Protein AF-A0A7Y6U9G0-F1 (afdb_monomer)

Secondary structure (DSSP, 8-state):
---------HHHHHHHHHTHHHHHHHHHHHHHHHHHHS-S-HHHHHHHHHHHHHHHHHHTT-S--

Solvent-accessible surface area (backbone atoms only — not comparable to full-atom values): 3781 Å² total; per-residue (Å²): 134,85,78,78,77,76,86,62,50,75,61,53,48,35,26,74,75,48,35,41,60,18,48,32,49,50,41,52,49,50,45,54,49,47,67,70,74,47,77,94,43,72,68,54,50,53,52,45,52,49,43,54,51,51,29,48,37,30,67,71,59,77,49,93,113

Mean predicted aligned error: 6.99 Å

Nearest PDB structures (foldseek):
  5lmf-assembly2_B  TM=7.493E-01  e=7.223E+00  Saccharomyces cerevisiae
  8vaa-assembly1_K  TM=6.438E-01  e=6.336E+00  Legionella pneumophila

Foldseek 3Di:
DDDDPPPDDPLRVQCVVVPLVSVLVVLVVVLVVLPVPDDDDPVSVVVSVVSVVVSVCSVVVVDGD

pLDDT: mean 85.43, std 15.1, range [38.44, 97.81]

Structure (mmCIF, N/CA/C/O backbone):
data_AF-A0A7Y6U9G0-F1
#
_entry.id   AF-A0A7Y6U9G0-F1
#
loop_
_atom_site.group_PDB
_atom_site.id
_atom_site.type_symbol
_atom_site.label_atom_id
_atom_site.label_alt_id
_atom_site.label_comp_id
_atom_site.label_asym_id
_atom_site.label_entity_id
_atom_site.label_seq_id
_atom_site.pdbx_PDB_ins_code
_atom_site.Cartn_x
_atom_site.Cartn_y
_atom_site.Cartn_z
_atom_site.occupancy
_atom_site.B_iso_or_equiv
_atom_site.auth_seq_id
_atom_site.auth_comp_id
_atom_site.auth_asym_id
_atom_site.auth_atom_id
_atom_site.pdbx_PDB_model_num
ATOM 1 N N . MET A 1 1 ? 19.316 24.903 -19.782 1.00 38.44 1 MET A N 1
ATOM 2 C CA . MET A 1 1 ? 18.030 24.528 -19.155 1.00 38.44 1 MET A CA 1
ATOM 3 C C . MET A 1 1 ? 18.355 23.697 -17.926 1.00 38.44 1 MET A C 1
ATOM 5 O O . MET A 1 1 ? 18.883 22.603 -18.079 1.00 38.44 1 MET A O 1
ATOM 9 N N . ALA A 1 2 ? 18.186 24.249 -16.726 1.00 41.75 2 ALA A N 1
ATOM 10 C CA . ALA A 1 2 ? 18.439 23.510 -15.492 1.00 41.75 2 ALA A CA 1
ATOM 11 C C . ALA A 1 2 ? 17.275 22.533 -15.266 1.00 41.75 2 ALA A C 1
ATOM 13 O O . ALA A 1 2 ? 16.133 22.970 -15.160 1.00 41.75 2 ALA A O 1
ATOM 14 N N . LYS A 1 3 ? 17.550 21.222 -15.241 1.00 44.22 3 LYS A N 1
ATOM 15 C CA . LYS A 1 3 ? 16.589 20.228 -14.748 1.00 44.22 3 LYS A CA 1
ATOM 16 C C . LYS A 1 3 ? 16.409 20.488 -13.255 1.00 44.22 3 LYS A C 1
ATOM 18 O O . LYS A 1 3 ? 17.351 20.287 -12.490 1.00 44.22 3 LYS A O 1
ATOM 23 N N . THR A 1 4 ? 15.231 20.949 -12.855 1.00 46.69 4 THR A N 1
ATOM 24 C CA . THR A 1 4 ? 14.799 20.931 -11.458 1.00 46.69 4 THR A CA 1
ATOM 25 C C . THR A 1 4 ? 14.909 19.483 -10.986 1.00 46.69 4 THR A C 1
ATOM 27 O O . THR A 1 4 ? 14.202 18.619 -11.494 1.00 46.69 4 THR A O 1
ATOM 30 N N . LYS A 1 5 ? 15.866 19.182 -10.101 1.00 50.88 5 LYS A N 1
ATOM 31 C CA . LYS A 1 5 ? 15.883 17.899 -9.395 1.00 50.88 5 LYS A CA 1
ATOM 32 C C . LYS A 1 5 ? 14.683 17.932 -8.459 1.00 50.88 5 LYS A C 1
ATOM 34 O O . LYS A 1 5 ? 14.742 18.601 -7.431 1.00 50.88 5 LYS A O 1
ATOM 39 N N . GLU A 1 6 ? 13.588 17.296 -8.856 1.00 58.84 6 GLU A N 1
ATOM 40 C CA . GLU A 1 6 ? 12.510 16.986 -7.925 1.00 58.84 6 GLU A CA 1
ATOM 41 C C . GLU A 1 6 ? 13.127 16.192 -6.774 1.00 58.84 6 GLU A C 1
ATOM 43 O O . GLU A 1 6 ? 13.812 15.192 -6.990 1.00 58.84 6 GLU A O 1
ATOM 48 N N . ASN A 1 7 ? 12.984 16.715 -5.559 1.00 59.62 7 ASN A N 1
ATOM 49 C CA . ASN A 1 7 ? 13.496 16.084 -4.352 1.00 59.62 7 ASN A CA 1
ATOM 50 C C . ASN A 1 7 ? 12.471 15.017 -3.953 1.00 59.62 7 ASN A C 1
ATOM 52 O O . ASN A 1 7 ? 11.644 15.238 -3.069 1.00 59.62 7 ASN A O 1
ATOM 56 N N . LEU A 1 8 ? 12.452 13.930 -4.722 1.00 64.62 8 LEU A N 1
ATOM 57 C CA . LEU A 1 8 ? 11.551 12.808 -4.509 1.00 64.62 8 LEU A CA 1
ATOM 58 C C . LEU A 1 8 ? 11.875 12.182 -3.151 1.00 64.62 8 LEU A C 1
ATOM 60 O O . LEU A 1 8 ? 13.041 11.988 -2.801 1.00 64.62 8 LEU A O 1
ATOM 64 N N . ASN A 1 9 ? 10.851 11.882 -2.358 1.00 79.31 9 ASN A N 1
ATOM 65 C CA . ASN A 1 9 ? 11.059 11.074 -1.162 1.00 79.31 9 ASN A CA 1
ATOM 66 C C . ASN A 1 9 ? 11.404 9.625 -1.558 1.00 79.31 9 ASN A C 1
ATOM 68 O O . ASN A 1 9 ? 11.140 9.191 -2.677 1.00 79.31 9 ASN A O 1
ATOM 72 N N . TYR A 1 10 ? 11.972 8.854 -0.629 1.00 77.69 10 TYR A N 1
ATOM 73 C CA . TYR A 1 10 ? 12.420 7.475 -0.879 1.00 77.69 10 TYR A CA 1
ATOM 74 C C . TYR A 1 10 ? 11.371 6.590 -1.585 1.00 77.69 10 TYR A C 1
ATOM 76 O O . TYR A 1 10 ? 11.713 5.779 -2.443 1.00 77.69 10 TYR A O 1
ATOM 84 N N . LEU A 1 11 ? 10.083 6.760 -1.263 1.00 73.88 11 LEU A N 1
ATOM 85 C CA . LEU A 1 11 ? 9.001 5.992 -1.884 1.00 73.88 11 LEU A CA 1
ATOM 86 C C . LEU A 1 11 ? 8.699 6.459 -3.312 1.00 73.88 11 LEU A C 1
ATOM 88 O O . LEU A 1 11 ? 8.375 5.644 -4.169 1.00 73.88 11 LEU A O 1
ATOM 92 N N . GLU A 1 12 ? 8.807 7.754 -3.584 1.00 78.69 12 GLU A N 1
ATOM 93 C CA . GLU A 1 12 ? 8.686 8.307 -4.934 1.00 78.69 12 GLU A CA 1
ATOM 94 C C . GLU A 1 12 ? 9.855 7.878 -5.826 1.00 78.69 12 GLU A C 1
ATOM 96 O O . GLU A 1 12 ? 9.638 7.516 -6.981 1.00 78.69 12 GLU A O 1
ATOM 101 N N . GLU A 1 13 ? 11.073 7.819 -5.281 1.00 80.19 13 GLU A N 1
ATOM 102 C CA . GLU A 1 13 ? 12.235 7.268 -5.989 1.00 80.19 13 GLU A CA 1
ATOM 103 C C . GLU A 1 13 ? 12.061 5.777 -6.304 1.00 80.19 13 GLU A C 1
ATOM 105 O O . GLU A 1 13 ? 12.39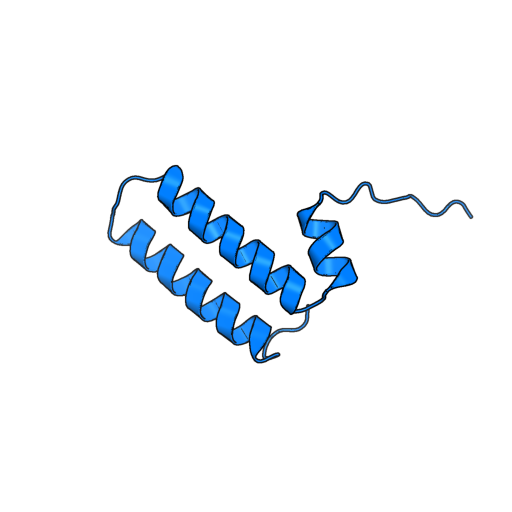5 5.339 -7.408 1.00 80.19 13 GLU A O 1
ATOM 110 N N . LEU A 1 14 ? 11.508 5.004 -5.361 1.00 78.00 14 LEU A N 1
ATOM 111 C CA . LEU A 1 14 ? 11.192 3.583 -5.533 1.00 78.00 14 LEU A CA 1
ATOM 112 C C . LEU A 1 14 ? 10.180 3.351 -6.656 1.00 78.00 14 LEU A C 1
ATOM 114 O O . LEU A 1 14 ? 10.400 2.484 -7.499 1.00 78.00 14 LEU A O 1
ATOM 118 N N . VAL A 1 15 ? 9.091 4.122 -6.688 1.00 82.62 15 VAL A N 1
ATOM 119 C CA . VAL A 1 15 ? 8.089 4.048 -7.764 1.00 82.62 15 VAL A CA 1
ATOM 120 C C . VAL A 1 15 ? 8.723 4.414 -9.106 1.00 82.62 15 VAL A C 1
ATOM 122 O O . VAL A 1 15 ? 8.584 3.661 -10.066 1.00 82.62 15 VAL A O 1
ATOM 125 N N . ALA A 1 16 ? 9.491 5.504 -9.161 1.00 78.81 16 ALA A N 1
ATOM 126 C CA . ALA A 1 16 ? 10.142 5.952 -10.390 1.00 78.81 16 ALA A CA 1
ATOM 127 C C . ALA A 1 16 ? 11.176 4.947 -10.937 1.00 78.81 16 ALA A C 1
ATOM 129 O O . ALA A 1 16 ? 11.329 4.831 -12.152 1.00 78.81 16 ALA A O 1
ATOM 130 N N . HIS A 1 17 ? 11.885 4.215 -10.068 1.00 82.62 17 HIS A N 1
ATOM 131 C CA . HIS A 1 17 ? 12.879 3.218 -10.488 1.00 82.62 17 HIS A CA 1
ATOM 132 C C . HIS A 1 17 ? 12.298 1.835 -10.779 1.00 82.62 17 HIS A C 1
ATOM 134 O O . HIS A 1 17 ? 12.800 1.140 -11.661 1.00 82.62 17 HIS A O 1
ATOM 140 N N . LEU A 1 18 ? 11.301 1.397 -10.007 1.00 85.19 18 LEU A N 1
ATOM 141 C CA . LEU A 1 18 ? 10.818 0.014 -10.034 1.00 85.19 18 LEU A CA 1
ATOM 142 C C . LEU A 1 18 ? 9.439 -0.139 -10.691 1.00 85.19 18 LEU A C 1
ATOM 144 O O . LEU A 1 18 ? 8.942 -1.266 -10.786 1.00 85.19 18 LEU A O 1
ATOM 148 N N . GLY A 1 19 ? 8.813 0.963 -11.116 1.00 87.75 19 GLY A N 1
ATOM 149 C CA . GLY A 1 19 ? 7.484 0.979 -11.722 1.00 87.75 19 GLY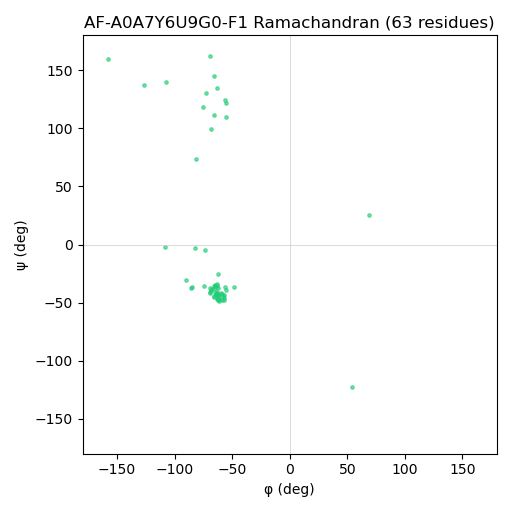 A CA 1
ATOM 150 C C . GLY A 1 19 ? 6.460 0.292 -10.821 1.00 87.75 19 GLY A C 1
ATOM 151 O O . GLY A 1 19 ? 6.318 0.620 -9.640 1.00 87.75 19 GLY A O 1
ATOM 152 N N . HIS A 1 20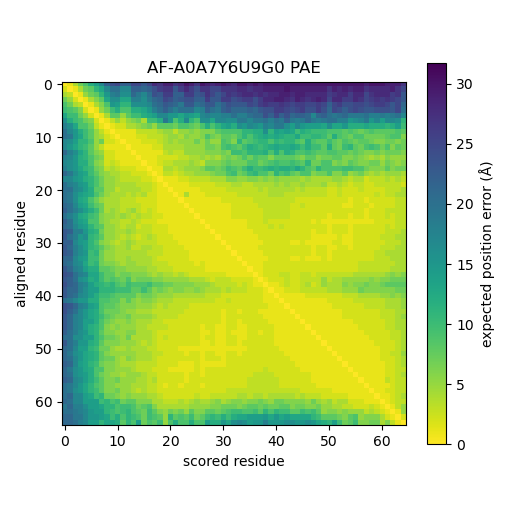 ? 5.797 -0.733 -11.356 1.00 89.00 20 HIS A N 1
ATOM 153 C CA . HIS A 1 20 ? 4.740 -1.472 -10.660 1.00 89.00 20 HIS A CA 1
ATOM 154 C C . HIS A 1 20 ? 5.215 -2.061 -9.322 1.00 89.00 20 HIS A C 1
ATOM 156 O O . HIS A 1 20 ? 4.479 -2.040 -8.336 1.00 89.00 20 HIS A O 1
ATOM 162 N N . ASN A 1 21 ? 6.466 -2.526 -9.239 1.00 88.44 21 ASN A N 1
ATOM 163 C CA . ASN A 1 21 ? 7.011 -3.080 -7.997 1.00 88.44 21 ASN A CA 1
ATOM 164 C C . ASN A 1 21 ? 7.204 -1.999 -6.922 1.00 88.44 21 ASN A C 1
ATOM 166 O O . ASN A 1 21 ? 6.932 -2.242 -5.748 1.00 88.44 21 ASN A O 1
ATOM 170 N N . GLY A 1 22 ? 7.617 -0.792 -7.317 1.00 89.38 22 GLY A N 1
ATOM 171 C CA . GLY A 1 22 ? 7.749 0.339 -6.397 1.00 89.38 22 GLY A CA 1
ATOM 172 C C . GLY A 1 22 ? 6.391 0.825 -5.890 1.00 89.38 22 GLY A C 1
ATOM 173 O O . GLY A 1 22 ? 6.229 1.099 -4.700 1.00 89.38 22 GLY A O 1
ATOM 174 N N . ALA A 1 23 ? 5.378 0.848 -6.761 1.00 89.69 23 ALA A N 1
ATOM 175 C CA . ALA A 1 23 ? 4.004 1.157 -6.367 1.00 89.69 23 ALA A CA 1
ATOM 176 C C . ALA A 1 23 ? 3.421 0.096 -5.415 1.00 89.69 23 ALA A C 1
ATOM 178 O O . ALA A 1 23 ? 2.797 0.443 -4.410 1.00 89.69 23 ALA A O 1
ATOM 179 N N . ALA A 1 24 ? 3.687 -1.189 -5.662 1.00 92.62 24 ALA A N 1
ATOM 180 C CA . ALA A 1 24 ? 3.285 -2.276 -4.770 1.00 92.62 24 ALA A CA 1
ATOM 181 C C . ALA A 1 24 ? 3.944 -2.186 -3.378 1.00 92.62 24 ALA A C 1
ATOM 183 O O . ALA A 1 24 ? 3.308 -2.497 -2.362 1.00 92.62 24 ALA A O 1
ATOM 184 N N . GLU A 1 25 ? 5.198 -1.736 -3.310 1.00 91.38 25 GLU A N 1
ATOM 185 C CA . GLU A 1 25 ? 5.906 -1.513 -2.045 1.00 91.38 25 GLU A CA 1
ATOM 186 C C . GLU A 1 25 ? 5.312 -0.331 -1.266 1.00 91.38 25 GLU A C 1
ATOM 188 O O . GLU A 1 25 ? 5.049 -0.430 -0.063 1.00 91.38 25 GLU A O 1
ATOM 193 N N . ARG A 1 26 ? 4.984 0.764 -1.963 1.00 91.19 26 ARG A N 1
ATOM 194 C CA . ARG A 1 26 ? 4.305 1.924 -1.364 1.00 91.19 26 ARG A CA 1
ATOM 195 C C . ARG A 1 26 ? 2.963 1.540 -0.738 1.00 91.19 26 ARG A C 1
ATOM 197 O O . ARG A 1 26 ? 2.686 1.930 0.395 1.00 91.19 26 ARG A O 1
ATOM 204 N N . LEU A 1 27 ? 2.167 0.724 -1.429 1.00 93.88 27 LEU A N 1
ATOM 205 C CA . LEU A 1 27 ? 0.901 0.206 -0.898 1.00 93.88 27 LEU A CA 1
ATOM 206 C C . LEU A 1 27 ? 1.111 -0.670 0.345 1.00 93.88 27 LEU A C 1
ATOM 208 O O . LEU A 1 27 ? 0.343 -0.583 1.300 1.00 93.88 27 LEU A O 1
ATOM 212 N N . SER A 1 28 ? 2.180 -1.471 0.368 1.00 93.75 28 SER A N 1
ATOM 213 C CA . SER A 1 28 ? 2.534 -2.294 1.536 1.00 93.75 28 SER A CA 1
ATOM 214 C C . SER A 1 28 ? 2.901 -1.433 2.750 1.00 93.75 28 SER A C 1
ATOM 216 O O . SER A 1 28 ? 2.511 -1.747 3.876 1.00 93.75 28 SER A O 1
ATOM 218 N N . THR A 1 29 ? 3.586 -0.311 2.514 1.00 94.00 29 THR A N 1
ATOM 219 C CA 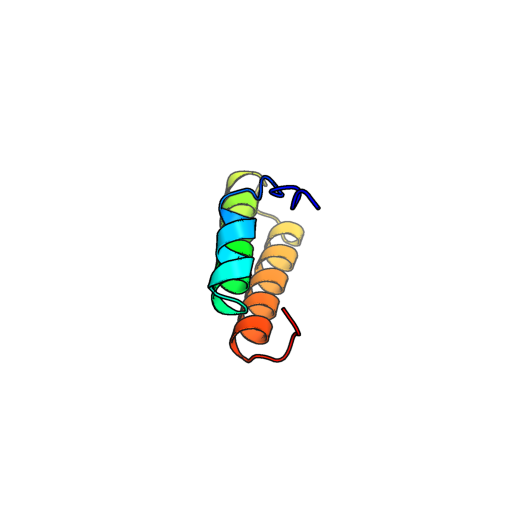. THR A 1 29 ? 3.917 0.669 3.557 1.00 94.00 29 THR A CA 1
ATOM 220 C C . THR A 1 29 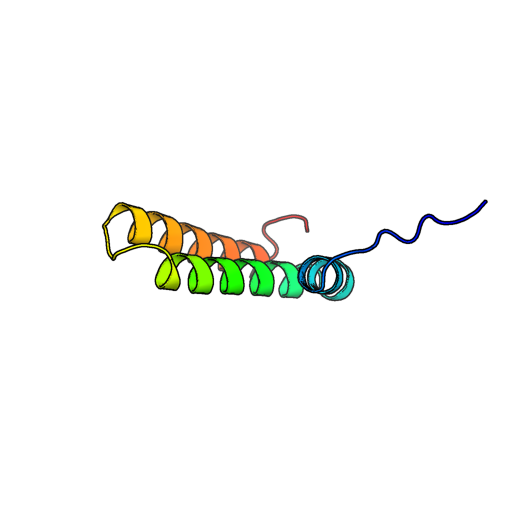? 2.653 1.293 4.147 1.00 94.00 29 THR A C 1
ATOM 222 O O . THR A 1 29 ? 2.492 1.298 5.366 1.00 94.00 29 THR A O 1
ATOM 225 N N . TRP A 1 30 ? 1.703 1.718 3.306 1.00 94.81 30 TRP A N 1
ATOM 226 C CA . TRP A 1 30 ? 0.429 2.275 3.778 1.00 94.81 30 TRP A CA 1
ATOM 227 C C . TRP A 1 30 ? -0.374 1.293 4.630 1.00 94.81 30 TRP A C 1
ATOM 229 O O . TRP A 1 30 ? -0.894 1.686 5.671 1.00 94.81 30 TRP A O 1
ATOM 239 N N . VAL A 1 31 ? -0.432 0.015 4.241 1.00 96.06 31 VAL A N 1
ATOM 240 C CA . VAL A 1 31 ? -1.075 -1.027 5.060 1.00 96.06 31 VAL A CA 1
ATOM 241 C C . VAL A 1 31 ? -0.415 -1.119 6.439 1.00 96.06 31 VAL A C 1
ATOM 243 O O . VAL A 1 31 ? -1.110 -1.099 7.452 1.00 96.06 31 VAL A O 1
ATOM 246 N N . SER A 1 32 ? 0.920 -1.171 6.494 1.00 95.12 32 SER A N 1
ATOM 247 C CA . SER A 1 32 ? 1.665 -1.188 7.762 1.00 95.12 32 SER A CA 1
ATOM 248 C C . SER A 1 32 ? 1.342 0.031 8.631 1.00 95.12 32 SER A C 1
ATOM 250 O O . SER A 1 32 ? 1.120 -0.116 9.834 1.00 95.12 32 SER A O 1
ATOM 252 N N . ASP A 1 33 ? 1.330 1.224 8.041 1.00 95.38 33 ASP A N 1
ATOM 253 C CA . ASP A 1 33 ? 1.139 2.476 8.775 1.00 95.38 33 ASP A CA 1
ATOM 254 C C . ASP A 1 33 ? -0.285 2.604 9.321 1.00 95.38 33 ASP A C 1
ATOM 256 O O . ASP A 1 33 ? -0.464 2.973 10.482 1.00 95.38 33 ASP A O 1
ATOM 260 N N . ILE A 1 34 ? -1.292 2.209 8.537 1.00 95.56 34 ILE A N 1
ATOM 261 C CA . ILE A 1 34 ? -2.694 2.178 8.971 1.00 95.56 34 ILE A CA 1
ATOM 262 C C . ILE A 1 34 ? -2.867 1.214 10.148 1.00 95.56 34 ILE A C 1
ATOM 264 O O . ILE A 1 34 ? -3.416 1.607 11.176 1.00 95.56 34 ILE A O 1
ATOM 268 N N . CYS A 1 35 ? -2.337 -0.009 10.044 1.00 94.44 35 CYS A N 1
ATOM 269 C CA . CYS A 1 35 ? -2.425 -1.005 11.115 1.00 94.44 35 CYS A CA 1
ATOM 270 C C . CYS A 1 35 ? -1.729 -0.565 12.416 1.00 94.44 35 CYS A C 1
ATOM 272 O O . CYS A 1 35 ? -2.079 -1.051 13.490 1.00 94.44 35 CYS A O 1
ATOM 274 N N . LYS A 1 36 ? -0.730 0.326 12.338 1.00 95.06 36 LYS A N 1
ATOM 275 C CA . LYS A 1 36 ? -0.035 0.888 13.509 1.00 95.06 36 LYS A CA 1
ATOM 276 C C . LYS A 1 36 ? -0.753 2.098 14.102 1.00 95.06 36 LYS A C 1
ATOM 278 O O . LYS A 1 36 ? -0.695 2.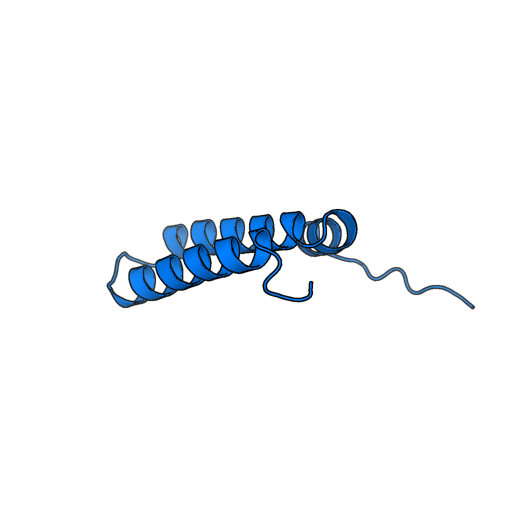296 15.313 1.00 95.06 36 LYS A O 1
ATOM 283 N N . ALA A 1 37 ? -1.356 2.933 13.259 1.00 95.44 37 ALA A N 1
ATOM 284 C CA . ALA A 1 37 ? -1.915 4.220 13.663 1.00 95.44 37 ALA A CA 1
ATOM 285 C C . ALA A 1 37 ? -3.385 4.137 14.092 1.00 95.44 37 ALA A C 1
ATOM 287 O O . ALA A 1 37 ? -3.816 4.930 14.930 1.00 95.44 37 ALA A O 1
ATOM 288 N N . ALA A 1 38 ? -4.156 3.208 13.521 1.00 93.94 38 ALA A N 1
ATOM 289 C CA . ALA A 1 38 ? -5.591 3.111 13.746 1.00 93.94 38 ALA A CA 1
ATOM 290 C C . ALA A 1 38 ? -5.957 1.900 14.624 1.00 93.94 38 ALA A C 1
ATOM 292 O O . ALA A 1 38 ? -5.400 0.814 14.450 1.00 93.94 38 ALA A O 1
ATOM 293 N N . PRO A 1 39 ? -6.912 2.048 15.562 1.00 93.00 39 PRO A N 1
ATOM 294 C CA . PRO A 1 39 ? -7.443 0.915 16.306 1.00 93.00 39 PRO A CA 1
ATOM 295 C C . PRO A 1 39 ? -8.199 -0.040 15.374 1.00 93.00 39 PRO A C 1
ATOM 297 O O . PRO A 1 39 ? -8.879 0.392 14.440 1.00 93.00 39 PRO A O 1
ATOM 300 N N . ALA A 1 40 ? -8.114 -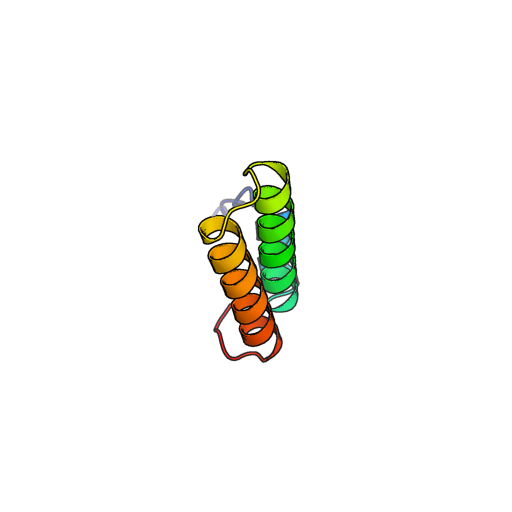1.340 15.664 1.00 93.06 40 ALA A N 1
ATOM 301 C CA . ALA A 1 40 ? -8.801 -2.368 14.892 1.00 93.06 40 ALA A CA 1
ATOM 302 C C . ALA A 1 40 ? -10.312 -2.091 14.834 1.00 93.06 40 ALA A C 1
ATOM 304 O O . ALA A 1 40 ? -10.982 -1.941 15.859 1.00 93.06 40 ALA A O 1
ATOM 305 N N . SER A 1 41 ? -10.837 -2.006 13.618 1.00 97.12 41 SER A N 1
ATOM 306 C CA . SER A 1 41 ? -12.243 -1.749 13.336 1.00 97.12 41 SER A CA 1
ATOM 307 C C . SER A 1 41 ? -12.576 -2.261 11.942 1.00 97.12 41 SER A C 1
ATOM 309 O O . SER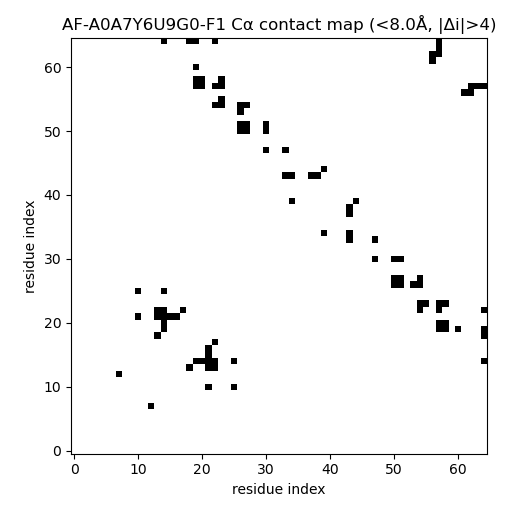 A 1 41 ? -11.692 -2.390 11.097 1.00 97.12 41 SER A O 1
ATOM 311 N N . LYS A 1 42 ? -13.866 -2.485 11.680 1.00 97.25 42 LYS A N 1
ATOM 312 C CA . LYS A 1 42 ? -14.329 -2.907 10.355 1.00 97.25 42 LYS A CA 1
ATOM 313 C C . LYS A 1 42 ? -13.886 -1.941 9.250 1.00 97.25 42 LYS A C 1
ATOM 315 O O . LYS A 1 42 ? -13.509 -2.378 8.175 1.00 97.25 42 LYS A O 1
ATOM 320 N N . GLU A 1 43 ? -13.906 -0.640 9.526 1.00 96.62 43 GLU A N 1
ATOM 321 C CA . GLU A 1 43 ? -13.477 0.379 8.566 1.00 96.62 43 GLU A CA 1
ATOM 322 C C . GLU A 1 43 ? -11.983 0.257 8.234 1.00 96.62 43 GLU A C 1
ATOM 324 O O . GLU A 1 43 ? -11.601 0.307 7.067 1.00 96.62 43 GLU A O 1
ATOM 329 N N . VAL A 1 44 ? -11.143 0.022 9.246 1.00 96.06 44 VAL A N 1
ATOM 330 C CA . VAL A 1 44 ? -9.708 -0.229 9.048 1.00 96.06 44 VAL A CA 1
ATOM 331 C C . VAL A 1 44 ? -9.483 -1.509 8.244 1.00 96.06 44 VAL A C 1
ATOM 333 O O . VAL A 1 44 ? -8.682 -1.501 7.310 1.00 96.06 44 VAL A O 1
ATOM 336 N N . ASP A 1 45 ? -10.220 -2.579 8.549 1.00 97.00 45 ASP A N 1
ATOM 337 C CA . ASP A 1 45 ? -10.128 -3.845 7.816 1.00 97.00 45 ASP A CA 1
ATOM 338 C C . ASP A 1 45 ? -10.542 -3.681 6.345 1.00 97.00 45 ASP A C 1
ATOM 340 O O . ASP A 1 45 ? -9.868 -4.194 5.450 1.00 97.00 45 ASP A O 1
ATOM 344 N N . ASP A 1 46 ? -11.616 -2.936 6.073 1.00 97.81 46 ASP A N 1
ATOM 345 C CA . ASP A 1 46 ? -12.103 -2.666 4.717 1.00 97.81 46 ASP A CA 1
ATOM 346 C C . ASP A 1 46 ? -11.055 -1.887 3.898 1.00 97.81 46 ASP A C 1
ATOM 348 O O . ASP A 1 46 ? -10.762 -2.249 2.752 1.00 97.81 46 ASP A O 1
ATOM 352 N N . VAL A 1 47 ? -10.421 -0.869 4.494 1.00 97.38 47 VAL A N 1
ATOM 353 C CA . VAL A 1 47 ? -9.342 -0.099 3.849 1.00 97.38 47 VAL A CA 1
ATOM 354 C C . VAL A 1 47 ? -8.106 -0.967 3.601 1.00 97.38 47 VAL A C 1
ATOM 356 O O . VAL A 1 47 ? -7.547 -0.939 2.503 1.00 97.38 47 VAL A O 1
ATOM 359 N N . VAL A 1 48 ? -7.678 -1.764 4.582 1.00 97.38 48 VAL A N 1
ATOM 360 C CA . VAL A 1 48 ? -6.522 -2.663 4.434 1.00 97.38 48 VAL A CA 1
ATOM 361 C C . VAL A 1 48 ? -6.771 -3.691 3.330 1.00 97.38 48 VAL A C 1
ATOM 363 O O . VAL A 1 48 ? -5.913 -3.880 2.466 1.00 97.38 48 VAL A O 1
ATOM 366 N N . ASN A 1 49 ? -7.953 -4.308 3.302 1.00 97.50 49 ASN A N 1
ATOM 367 C CA . ASN A 1 49 ? -8.321 -5.267 2.262 1.00 97.50 49 ASN A CA 1
ATOM 368 C C . ASN A 1 49 ? -8.348 -4.618 0.875 1.00 97.50 49 ASN A C 1
ATOM 370 O O . ASN A 1 49 ? -7.813 -5.188 -0.079 1.00 97.50 49 ASN A O 1
ATOM 374 N N . PHE A 1 50 ? -8.898 -3.406 0.759 1.00 97.38 50 PHE A N 1
ATOM 375 C CA . PHE A 1 50 ? -8.856 -2.642 -0.486 1.00 97.38 50 PHE A CA 1
ATOM 376 C C . PHE A 1 50 ? -7.415 -2.420 -0.971 1.00 97.38 50 PHE A C 1
ATOM 378 O O . PHE A 1 50 ? -7.108 -2.702 -2.129 1.00 97.38 50 PHE A O 1
ATOM 385 N N . LEU A 1 51 ? -6.509 -1.987 -0.088 1.00 96.69 51 LEU A N 1
ATOM 386 C CA . LEU A 1 51 ? -5.103 -1.752 -0.436 1.00 96.69 51 LEU A CA 1
ATOM 387 C C . LEU A 1 51 ? -4.370 -3.040 -0.842 1.00 96.69 51 LEU A C 1
ATOM 389 O O . LEU A 1 51 ? -3.539 -3.012 -1.753 1.00 96.69 51 LEU A O 1
ATOM 393 N N . ILE A 1 52 ? -4.694 -4.177 -0.220 1.00 96.12 52 ILE A N 1
ATOM 394 C CA . ILE A 1 52 ? -4.156 -5.492 -0.603 1.00 96.12 52 ILE A CA 1
ATOM 395 C C . ILE A 1 52 ? -4.615 -5.880 -2.015 1.00 96.12 52 ILE A C 1
ATOM 397 O O . ILE A 1 52 ? -3.804 -6.352 -2.818 1.00 96.12 52 ILE A O 1
ATOM 401 N N . HIS A 1 53 ? -5.892 -5.668 -2.344 1.00 96.25 53 HIS A N 1
ATOM 402 C CA . HIS A 1 53 ? -6.409 -5.927 -3.688 1.00 96.25 53 HIS A CA 1
ATOM 403 C C . HIS A 1 53 ? -5.792 -4.992 -4.729 1.00 96.25 53 HIS A C 1
ATOM 405 O O . HIS A 1 53 ? -5.321 -5.464 -5.763 1.00 96.25 53 HIS A O 1
ATOM 411 N N . LEU A 1 54 ? -5.689 -3.700 -4.415 1.00 94.88 54 LEU A N 1
ATOM 412 C CA . LEU A 1 54 ? -5.045 -2.713 -5.277 1.00 94.88 54 LEU A CA 1
ATOM 413 C C . LEU A 1 54 ? -3.579 -3.072 -5.557 1.00 94.88 54 LEU A C 1
ATOM 415 O O . LEU A 1 54 ? -3.134 -3.017 -6.701 1.00 94.88 54 LEU A O 1
ATOM 419 N N . LYS A 1 55 ? -2.836 -3.519 -4.537 1.00 94.88 55 LYS A N 1
ATOM 420 C CA . LYS A 1 55 ? -1.456 -3.999 -4.699 1.00 94.88 55 LYS A CA 1
ATOM 421 C C . LYS A 1 55 ? -1.376 -5.148 -5.697 1.00 94.88 55 LYS A C 1
ATOM 423 O O . LYS A 1 55 ? -0.461 -5.182 -6.516 1.00 94.88 55 LYS A O 1
ATOM 428 N N . ARG A 1 56 ? -2.311 -6.095 -5.621 1.00 94.19 56 ARG A N 1
ATOM 429 C CA . ARG A 1 56 ? -2.360 -7.220 -6.557 1.00 94.19 56 ARG A CA 1
ATOM 430 C C . ARG A 1 56 ? -2.613 -6.743 -7.985 1.00 94.19 56 ARG A C 1
ATOM 432 O O . ARG A 1 56 ? -1.920 -7.195 -8.883 1.00 94.19 56 ARG A O 1
ATOM 439 N N . ASP A 1 57 ? -3.539 -5.812 -8.186 1.00 94.25 57 ASP A N 1
ATOM 440 C CA . ASP A 1 57 ? -3.835 -5.279 -9.520 1.00 94.25 57 ASP A CA 1
ATOM 441 C C . ASP A 1 57 ? -2.661 -4.493 -10.120 1.00 94.25 57 ASP A C 1
ATOM 443 O O . ASP A 1 57 ? -2.398 -4.611 -11.317 1.00 94.25 57 ASP A O 1
ATOM 447 N N . VAL A 1 58 ? -1.910 -3.760 -9.292 1.00 92.69 58 VAL A N 1
ATOM 448 C CA . VAL A 1 58 ? -0.652 -3.113 -9.695 1.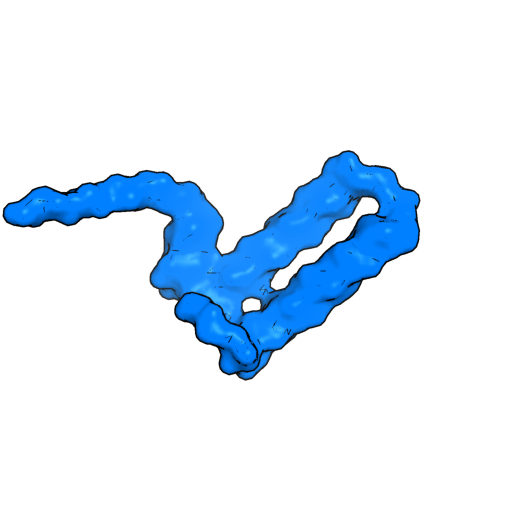00 92.69 58 VAL A CA 1
ATOM 449 C C . VAL A 1 58 ? 0.387 -4.152 -10.133 1.00 92.69 58 VAL A C 1
ATOM 451 O O . VAL A 1 58 ? 0.981 -4.017 -11.201 1.00 92.69 58 VAL A O 1
ATOM 454 N N . LEU A 1 59 ? 0.583 -5.218 -9.349 1.00 90.81 59 LEU A N 1
ATOM 455 C CA . LEU A 1 59 ? 1.522 -6.296 -9.694 1.00 90.81 59 LEU A CA 1
ATOM 456 C C . LEU A 1 59 ? 1.097 -7.070 -10.950 1.00 90.81 59 LEU A C 1
ATOM 458 O O . LEU A 1 59 ? 1.952 -7.459 -11.743 1.00 90.81 59 LEU A O 1
ATOM 462 N N . ASP A 1 60 ? -0.208 -7.245 -11.155 1.00 92.25 60 ASP A N 1
ATOM 463 C CA . ASP A 1 60 ? -0.783 -7.863 -12.354 1.00 92.25 60 ASP A CA 1
ATOM 464 C C . ASP A 1 60 ? -0.715 -6.931 -13.587 1.00 92.25 60 ASP A C 1
ATOM 466 O O . ASP A 1 60 ? -1.100 -7.336 -14.684 1.00 92.25 60 ASP A O 1
ATOM 470 N N . GLY A 1 61 ? -0.258 -5.682 -13.426 1.00 87.25 61 GLY A N 1
ATOM 471 C CA . GLY A 1 61 ? -0.158 -4.694 -14.501 1.00 87.25 61 GLY A CA 1
ATOM 472 C C . GLY A 1 61 ? -1.502 -4.196 -15.027 1.00 87.25 61 GLY A C 1
ATOM 473 O O . GLY A 1 61 ? -1.595 -3.772 -16.175 1.00 87.25 61 GLY A O 1
ATOM 474 N N . LYS A 1 62 ? -2.553 -4.247 -14.202 1.00 86.62 62 LYS A N 1
ATOM 475 C CA . LYS A 1 62 ? -3.893 -3.737 -14.547 1.00 86.62 62 LYS A CA 1
ATOM 476 C C . LYS A 1 62 ? -4.028 -2.225 -14.351 1.00 86.62 62 LYS A C 1
ATOM 478 O O . LYS A 1 62 ? -5.095 -1.675 -14.612 1.00 86.62 62 LYS A O 1
ATOM 483 N N . MET A 1 63 ? -2.979 -1.577 -13.854 1.00 78.81 63 MET A N 1
ATOM 484 C CA . MET A 1 63 ? -2.900 -0.140 -13.613 1.00 78.81 63 MET A CA 1
ATOM 485 C C . MET A 1 63 ? -1.657 0.409 -14.307 1.00 78.81 63 MET A C 1
ATOM 487 O O . MET A 1 63 ? -0.598 -0.208 -14.210 1.00 78.81 63 MET A O 1
ATOM 491 N N . ASP A 1 64 ? -1.792 1.559 -14.968 1.00 73.56 64 ASP A N 1
ATOM 492 C CA . ASP A 1 64 ? -0.644 2.340 -15.430 1.00 73.56 64 ASP A CA 1
ATOM 493 C C . ASP A 1 64 ? 0.026 3.002 -14.216 1.00 73.56 64 ASP A C 1
ATOM 495 O O . ASP A 1 64 ? -0.654 3.619 -13.387 1.00 73.56 64 ASP A O 1
ATOM 499 N N . VAL A 1 65 ? 1.348 2.854 -14.106 1.00 66.94 65 VAL A N 1
ATOM 500 C CA . VAL A 1 65 ? 2.185 3.410 -13.026 1.00 66.94 65 VAL A CA 1
ATOM 501 C C . VAL A 1 65 ? 3.293 4.265 -13.615 1.00 66.94 65 VAL A C 1
ATOM 503 O O . VAL A 1 65 ? 3.949 3.793 -14.572 1.00 66.94 65 VAL A O 1
#

Sequence (65 aa):
MAKTKENLNYLEELVAHLGHNGAAERLSTWVSDICKAAPASKEVDDVVNFLIHLKRDVLDGKMDV

Radius of gyration: 14.44 Å; Cα contacts (8 Å, |Δi|>4): 51; chains: 1; bounding box: 33×32×36 Å

Organism: Phocaeicola vulgatus (NCBI:txid821)